Protein AF-A0A1F4D627-F1 (afdb_monomer_lite)

Sequence (79 aa):
MHEALRRASPVIGVAKTEFVALHGSPLVDLAYRGLSKKPLFVTSIDIDLREAGALISSMHGSYRIPEALRLADRLARRL

Structure (mmCIF, N/CA/C/O backbone):
data_AF-A0A1F4D627-F1
#
_entry.id   AF-A0A1F4D627-F1
#
loop_
_atom_site.group_PDB
_atom_site.id
_atom_site.type_symbol
_atom_site.label_atom_id
_atom_site.label_alt_id
_atom_site.label_comp_id
_atom_site.label_asym_id
_atom_site.label_entity_id
_atom_site.label_seq_id
_atom_site.pdbx_PDB_ins_code
_atom_site.Cartn_x
_atom_site.Cartn_y
_atom_site.Cartn_z
_atom_site.occupancy
_atom_site.B_iso_or_equiv
_atom_site.auth_seq_id
_atom_site.auth_comp_id
_atom_site.auth_asym_id
_atom_site.auth_atom_id
_atom_site.pdbx_PDB_model_num
ATOM 1 N N . MET A 1 1 ? 15.869 -1.458 -6.085 1.00 69.38 1 MET A N 1
ATOM 2 C CA . MET A 1 1 ? 14.960 -2.604 -6.331 1.00 69.38 1 MET A CA 1
ATOM 3 C C . MET A 1 1 ? 14.336 -2.541 -7.720 1.00 69.38 1 MET A C 1
ATOM 5 O O . MET A 1 1 ? 14.669 -3.394 -8.522 1.00 69.38 1 MET A O 1
ATOM 9 N N . HIS A 1 2 ? 13.526 -1.528 -8.049 1.00 81.31 2 HIS A N 1
ATOM 10 C CA . HIS A 1 2 ? 12.932 -1.379 -9.390 1.00 81.31 2 HIS A CA 1
ATOM 11 C C . HIS A 1 2 ? 13.965 -1.412 -10.538 1.00 81.31 2 HIS A C 1
ATOM 13 O O . HIS A 1 2 ? 13.818 -2.141 -11.514 1.00 81.31 2 HIS A O 1
ATOM 19 N N . GLU A 1 3 ? 15.082 -0.705 -10.368 1.00 76.88 3 GLU A N 1
ATOM 20 C CA . GLU A 1 3 ? 16.196 -0.722 -11.322 1.00 76.88 3 GLU A CA 1
ATOM 21 C C . GLU A 1 3 ? 16.913 -2.081 -11.396 1.00 76.88 3 GLU A C 1
ATOM 23 O O . GLU A 1 3 ? 17.260 -2.540 -12.480 1.00 76.88 3 GLU A O 1
ATOM 28 N N . ALA A 1 4 ? 17.052 -2.777 -10.262 1.00 80.75 4 ALA A N 1
ATOM 29 C CA . ALA A 1 4 ? 17.630 -4.123 -10.215 1.00 80.75 4 ALA A CA 1
ATOM 30 C C . ALA A 1 4 ? 16.761 -5.153 -10.961 1.00 80.75 4 ALA A C 1
ATOM 32 O O . ALA A 1 4 ? 17.282 -6.126 -11.496 1.00 80.75 4 ALA A O 1
ATOM 33 N N . LEU A 1 5 ? 15.449 -4.903 -11.053 1.00 81.00 5 LEU A N 1
ATOM 34 C CA . LEU A 1 5 ? 14.508 -5.670 -11.873 1.00 81.00 5 LEU A CA 1
ATOM 35 C C . LEU A 1 5 ? 14.492 -5.220 -13.343 1.00 81.00 5 LEU A C 1
ATOM 37 O O . LEU A 1 5 ? 13.607 -5.626 -14.089 1.00 81.00 5 LEU A O 1
ATOM 41 N N . ARG A 1 6 ? 15.423 -4.353 -13.771 1.00 82.75 6 ARG A N 1
ATOM 42 C CA . ARG A 1 6 ? 15.455 -3.745 -15.115 1.00 82.75 6 ARG A CA 1
ATOM 43 C C . ARG A 1 6 ? 14.123 -3.101 -15.514 1.00 82.75 6 ARG A C 1
ATOM 45 O O . ARG A 1 6 ? 13.784 -3.084 -16.692 1.00 82.75 6 ARG A O 1
ATOM 52 N N . ARG A 1 7 ? 13.369 -2.583 -14.534 1.00 83.75 7 ARG A N 1
ATOM 53 C CA . ARG A 1 7 ? 12.029 -2.002 -14.733 1.00 83.75 7 ARG A CA 1
ATOM 54 C C . ARG A 1 7 ? 11.017 -2.963 -15.373 1.00 83.75 7 ARG A C 1
ATOM 56 O O . ARG A 1 7 ? 10.059 -2.536 -16.001 1.00 83.75 7 ARG A O 1
ATOM 63 N N . ALA A 1 8 ? 11.229 -4.272 -15.229 1.00 85.75 8 ALA A N 1
ATOM 64 C CA . ALA A 1 8 ? 10.380 -5.283 -15.853 1.00 85.75 8 ALA A CA 1
ATOM 65 C C . ALA A 1 8 ? 9.029 -5.474 -15.142 1.00 85.75 8 ALA A C 1
ATOM 67 O O . ALA A 1 8 ? 8.179 -6.218 -15.627 1.00 85.75 8 ALA A O 1
ATOM 68 N N . SER A 1 9 ? 8.829 -4.880 -13.963 1.00 89.75 9 SER A N 1
ATOM 69 C CA . SER A 1 9 ? 7.599 -5.041 -13.186 1.00 89.75 9 SER A CA 1
ATOM 70 C C . SER A 1 9 ? 7.344 -3.832 -12.286 1.00 89.75 9 SER A C 1
ATOM 72 O O . SER A 1 9 ? 8.307 -3.318 -11.702 1.00 89.75 9 SER A O 1
ATOM 74 N N . PRO A 1 10 ? 6.071 -3.429 -12.107 1.00 93.56 10 PRO A N 1
ATOM 75 C CA . PRO A 1 10 ? 5.704 -2.418 -11.128 1.00 93.56 10 PRO A CA 1
ATO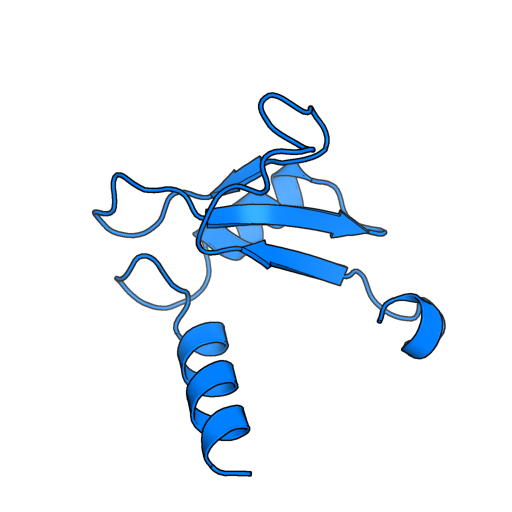M 76 C C . PRO A 1 10 ? 6.150 -2.808 -9.721 1.00 93.56 10 PRO A C 1
ATOM 78 O O . PRO A 1 10 ? 6.166 -3.989 -9.357 1.00 93.56 10 PRO A O 1
ATOM 81 N N . VAL A 1 11 ? 6.496 -1.811 -8.908 1.00 95.44 11 VAL A N 1
ATOM 82 C CA . VAL A 1 11 ? 6.942 -2.027 -7.527 1.00 95.44 11 VAL A CA 1
ATOM 83 C C . VAL A 1 11 ? 6.034 -1.274 -6.574 1.00 95.44 11 VAL A C 1
ATOM 85 O O . VAL A 1 11 ? 5.847 -0.069 -6.707 1.00 95.44 11 VAL A O 1
ATOM 88 N N . ILE A 1 12 ? 5.528 -1.991 -5.570 1.00 97.44 12 ILE A N 1
ATOM 89 C CA . ILE A 1 12 ? 4.735 -1.431 -4.478 1.00 97.44 12 ILE A CA 1
ATOM 90 C C . ILE A 1 12 ? 5.546 -1.547 -3.185 1.00 97.44 12 ILE A C 1
ATOM 92 O O . ILE A 1 12 ? 5.904 -2.645 -2.754 1.00 97.44 12 ILE A O 1
ATOM 96 N N . GLY A 1 13 ? 5.852 -0.408 -2.569 1.00 96.69 13 GLY A N 1
ATOM 97 C CA . GLY A 1 13 ? 6.433 -0.331 -1.234 1.00 96.69 13 GLY A CA 1
ATOM 98 C C . GLY A 1 13 ? 5.338 -0.360 -0.171 1.00 96.69 13 GLY A C 1
ATOM 99 O O . GLY A 1 13 ? 4.319 0.307 -0.316 1.00 96.69 13 GLY A O 1
ATOM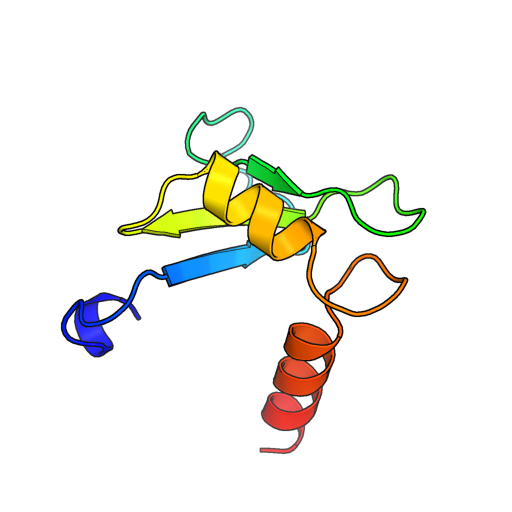 100 N N . VAL A 1 14 ? 5.538 -1.124 0.907 1.00 97.88 14 VAL A N 1
ATOM 101 C CA . VAL A 1 14 ? 4.567 -1.237 2.008 1.00 97.88 14 VAL A CA 1
ATOM 102 C C . VAL A 1 14 ? 5.277 -1.095 3.349 1.00 97.88 14 VAL A C 1
ATOM 104 O O . VAL A 1 14 ? 6.094 -1.940 3.718 1.00 97.88 14 VAL A O 1
ATOM 107 N N . ALA A 1 15 ? 4.935 -0.059 4.114 1.00 97.38 15 ALA A N 1
ATOM 108 C CA . ALA A 1 15 ? 5.504 0.197 5.434 1.00 97.38 15 ALA A CA 1
ATOM 109 C C . ALA A 1 15 ? 4.475 0.036 6.569 1.00 97.38 15 ALA A C 1
ATOM 111 O O . ALA A 1 15 ? 3.292 0.363 6.448 1.00 97.38 15 ALA A O 1
ATOM 112 N N . LYS A 1 16 ? 4.948 -0.477 7.716 1.00 96.38 16 LYS A N 1
ATOM 113 C CA . LYS A 1 16 ? 4.149 -0.674 8.946 1.00 96.38 16 LYS A CA 1
ATOM 114 C C . LYS A 1 16 ? 4.058 0.590 9.802 1.00 96.38 16 LYS A C 1
ATOM 116 O O . LYS A 1 16 ? 3.297 0.606 10.770 1.00 96.38 16 LYS A O 1
ATOM 121 N N . THR A 1 17 ? 4.845 1.605 9.501 1.00 96.44 17 THR A N 1
ATOM 122 C CA . THR A 1 17 ? 4.907 2.887 10.202 1.00 96.44 17 THR A CA 1
ATOM 123 C C . THR A 1 17 ? 5.105 3.969 9.163 1.00 96.44 17 THR A C 1
ATOM 125 O O . THR A 1 17 ? 5.658 3.699 8.096 1.00 96.44 17 THR A O 1
ATOM 128 N N . GLU A 1 18 ? 4.649 5.172 9.478 1.00 95.75 18 GLU A N 1
ATOM 129 C CA . GLU A 1 18 ? 4.859 6.314 8.606 1.00 95.75 18 GLU A CA 1
ATOM 130 C C . GLU A 1 18 ? 6.353 6.612 8.482 1.00 95.75 18 GLU A C 1
ATOM 132 O O . GLU A 1 18 ? 7.111 6.466 9.446 1.00 95.75 18 GLU A O 1
ATOM 137 N N . PHE A 1 19 ? 6.769 7.045 7.296 1.00 96.06 19 PHE A N 1
ATOM 138 C CA . PHE A 1 19 ? 8.075 7.649 7.119 1.00 96.06 19 PHE A CA 1
ATOM 139 C C . PHE A 1 19 ? 7.933 9.165 7.255 1.00 96.06 19 PHE A C 1
ATOM 141 O O . PHE A 1 19 ? 7.278 9.795 6.431 1.00 96.06 19 PHE A O 1
ATOM 148 N N . VAL A 1 20 ? 8.547 9.743 8.292 1.00 95.25 20 VAL A N 1
ATOM 149 C CA . VAL A 1 20 ? 8.350 11.150 8.695 1.00 95.25 20 VAL A CA 1
ATOM 150 C C . VAL A 1 20 ? 8.572 12.136 7.543 1.00 95.25 20 VAL A C 1
ATOM 152 O O . VAL A 1 20 ? 7.817 13.091 7.406 1.00 95.25 20 VAL A O 1
ATOM 155 N N . ALA A 1 21 ? 9.556 11.887 6.674 1.00 95.75 21 ALA A N 1
ATOM 156 C CA . ALA A 1 21 ? 9.854 12.770 5.544 1.00 95.75 21 ALA A CA 1
ATOM 157 C C . ALA A 1 21 ? 8.755 12.804 4.462 1.00 95.75 21 ALA A C 1
ATOM 159 O O . ALA A 1 21 ? 8.780 13.675 3.598 1.00 95.75 21 ALA A O 1
ATOM 160 N N . LEU A 1 22 ? 7.805 11.865 4.493 1.00 94.38 22 LEU A N 1
ATOM 161 C CA . LEU A 1 22 ? 6.667 11.795 3.574 1.00 94.38 22 LEU A CA 1
ATOM 162 C C . LEU A 1 22 ? 5.331 12.092 4.272 1.00 94.38 22 LEU A C 1
ATOM 164 O O . LEU A 1 22 ? 4.277 11.817 3.700 1.00 94.38 22 LEU A O 1
ATOM 168 N N . HIS A 1 23 ? 5.351 12.644 5.488 1.00 94.19 23 HIS A N 1
ATOM 169 C CA . HIS A 1 23 ? 4.125 12.976 6.210 1.00 94.19 23 HIS A CA 1
ATOM 170 C C . HIS A 1 23 ? 3.249 13.948 5.404 1.00 94.19 23 HIS A C 1
ATOM 172 O O . HIS A 1 23 ? 3.716 14.996 4.957 1.00 94.19 23 HIS A O 1
ATOM 178 N N . GLY A 1 24 ? 1.982 13.580 5.188 1.00 92.69 24 GLY A N 1
ATOM 179 C CA . GLY A 1 24 ? 1.032 14.360 4.381 1.00 92.69 24 GLY A CA 1
ATOM 180 C C . GLY A 1 24 ? 1.355 14.430 2.881 1.00 92.69 24 GLY A C 1
ATOM 181 O O . GLY A 1 24 ? 0.716 15.191 2.156 1.00 92.69 24 GLY A O 1
ATOM 182 N N . SER A 1 25 ? 2.337 13.663 2.400 1.00 96.19 25 SER A N 1
ATOM 183 C CA . SER A 1 25 ? 2.750 13.677 0.998 1.00 96.19 25 SER A CA 1
ATOM 184 C C . SER A 1 25 ? 1.709 13.007 0.092 1.00 96.19 25 SER A C 1
ATOM 186 O O . SER A 1 25 ? 1.213 11.931 0.434 1.00 96.19 25 SER A O 1
ATOM 188 N N . PRO A 1 26 ? 1.451 13.545 -1.117 1.00 96.00 26 PRO A N 1
ATOM 189 C CA . PRO A 1 26 ? 0.625 12.869 -2.118 1.00 96.00 26 PRO A CA 1
ATOM 190 C C . PRO A 1 26 ? 1.292 11.614 -2.703 1.00 96.00 26 PRO A C 1
ATOM 192 O O . PRO A 1 26 ? 0.672 10.917 -3.495 1.00 96.00 26 PRO A O 1
ATOM 195 N N . LEU A 1 27 ? 2.550 11.330 -2.342 1.00 96.69 27 LEU A N 1
ATOM 196 C CA . LEU A 1 27 ? 3.296 10.148 -2.780 1.00 96.69 27 LEU A CA 1
ATOM 197 C C . LEU A 1 27 ? 2.973 8.888 -1.963 1.00 96.69 27 LEU A C 1
ATOM 199 O O . LEU A 1 27 ? 3.544 7.831 -2.230 1.00 96.69 27 LEU A O 1
ATOM 203 N N . VAL A 1 28 ? 2.113 9.001 -0.947 1.00 97.88 28 VAL A N 1
ATOM 204 C CA . VAL A 1 28 ? 1.764 7.901 -0.047 1.00 97.88 28 VAL A CA 1
ATOM 205 C C . VAL A 1 28 ? 0.256 7.690 -0.032 1.00 97.88 28 VAL A C 1
ATOM 207 O O . VAL A 1 28 ? -0.505 8.629 0.191 1.00 97.88 28 VAL A O 1
ATOM 210 N N . ASP A 1 29 ? -0.171 6.441 -0.209 1.00 98.19 29 ASP A N 1
ATOM 211 C CA . ASP A 1 29 ? -1.547 6.025 0.057 1.00 98.19 29 ASP A CA 1
ATOM 212 C C . ASP A 1 29 ? -1.652 5.263 1.379 1.00 98.19 29 ASP A C 1
ATOM 214 O O . ASP A 1 29 ? -0.703 4.625 1.847 1.00 98.19 29 ASP A O 1
ATOM 218 N N . LEU A 1 30 ? -2.829 5.336 1.993 1.00 98.00 30 LEU A N 1
ATOM 219 C CA . LEU A 1 30 ? -3.129 4.692 3.264 1.00 98.00 30 LEU A CA 1
ATOM 220 C C . LEU A 1 30 ? -4.032 3.483 3.024 1.00 98.00 30 LEU A C 1
ATOM 222 O O . LEU A 1 30 ? -5.244 3.611 2.862 1.00 98.00 30 LEU A O 1
ATOM 226 N N . ALA A 1 31 ? -3.446 2.289 3.068 1.00 97.81 31 ALA A N 1
ATOM 227 C CA . ALA A 1 31 ? -4.183 1.041 2.914 1.00 97.81 31 ALA A CA 1
ATOM 228 C C . ALA A 1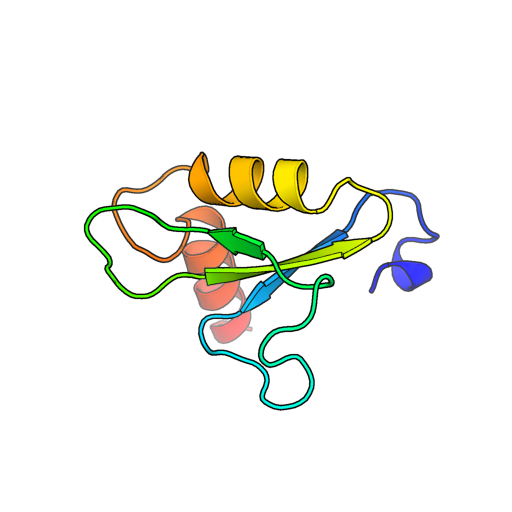 31 ? -4.669 0.527 4.278 1.00 97.81 31 ALA A C 1
ATOM 230 O O . ALA A 1 31 ? -3.884 0.075 5.121 1.00 97.81 31 ALA A O 1
ATOM 231 N N . TYR A 1 32 ? -5.980 0.568 4.501 1.00 97.44 32 TYR A N 1
ATOM 232 C CA . TYR A 1 32 ? -6.621 0.002 5.690 1.00 97.44 32 TYR A CA 1
ATOM 233 C C . TYR A 1 32 ? -7.016 -1.455 5.440 1.00 97.44 32 TYR A C 1
ATOM 235 O O . TYR A 1 32 ? -7.503 -1.799 4.361 1.00 97.44 32 TYR A O 1
ATOM 243 N N . ARG A 1 33 ? -6.775 -2.325 6.432 1.00 96.25 33 ARG A N 1
ATOM 244 C CA . ARG A 1 33 ? -6.999 -3.778 6.330 1.00 96.25 33 ARG A CA 1
ATOM 245 C C . ARG A 1 33 ? -7.480 -4.396 7.636 1.00 96.25 33 ARG A C 1
ATOM 247 O O . ARG A 1 33 ? -7.019 -4.031 8.724 1.00 96.25 33 ARG A O 1
ATOM 254 N N . GLY A 1 34 ? -8.350 -5.398 7.503 1.00 93.19 34 GLY A N 1
ATOM 255 C CA . GLY A 1 34 ? -8.989 -6.073 8.631 1.00 93.19 34 GLY A CA 1
ATOM 256 C C . GLY A 1 34 ? -9.724 -5.078 9.531 1.00 93.19 34 GLY A C 1
ATOM 257 O O . GLY A 1 34 ? -10.272 -4.087 9.064 1.00 93.19 34 GLY A O 1
ATOM 258 N N . LEU A 1 35 ? -9.669 -5.307 10.842 1.00 93.56 35 LEU A N 1
ATOM 259 C CA . LEU A 1 35 ? -10.219 -4.387 11.848 1.00 93.56 35 LEU A CA 1
ATOM 260 C C . LEU A 1 35 ? -9.192 -3.346 12.339 1.00 93.56 35 LEU A C 1
ATOM 262 O O . LEU A 1 35 ? -9.385 -2.708 13.375 1.00 93.56 35 LEU A O 1
ATOM 266 N N . SER A 1 36 ? -8.053 -3.197 11.652 1.00 95.06 36 SER A N 1
ATOM 267 C CA . SER A 1 36 ? -6.988 -2.309 12.117 1.00 95.06 36 SER A CA 1
ATOM 268 C C . SER A 1 36 ? -7.290 -0.846 11.808 1.00 95.06 36 SER A C 1
ATOM 270 O O . SER A 1 36 ? -7.457 -0.466 10.655 1.00 95.06 36 SER A O 1
ATOM 272 N N . LYS A 1 37 ? -7.238 0.003 12.840 1.00 95.19 37 LYS A N 1
ATOM 273 C CA . LYS A 1 37 ? -7.286 1.468 12.690 1.00 95.19 37 LYS A CA 1
ATOM 274 C C . LYS A 1 37 ? -5.956 2.076 12.223 1.00 95.19 37 LYS A C 1
ATOM 276 O O . LYS A 1 37 ? -5.904 3.262 11.921 1.00 95.19 37 LYS A O 1
ATOM 281 N N . LYS A 1 38 ? -4.869 1.291 12.202 1.00 96.62 38 LYS A N 1
ATOM 282 C CA . LYS A 1 38 ? -3.541 1.741 11.759 1.00 96.62 38 LYS A CA 1
ATOM 283 C C . LYS A 1 38 ? -3.329 1.331 10.294 1.00 96.62 38 LYS A C 1
ATOM 285 O O . LYS A 1 38 ? -3.200 0.126 10.051 1.00 96.62 38 LYS A O 1
ATOM 290 N N . PRO A 1 39 ? -3.232 2.275 9.343 1.00 97.19 39 PRO A N 1
ATOM 291 C CA . PRO A 1 39 ? -3.052 1.942 7.932 1.00 97.19 39 PRO A CA 1
ATOM 292 C C . PRO A 1 39 ? -1.670 1.340 7.676 1.00 97.19 39 PRO A C 1
ATOM 294 O O . PRO A 1 39 ? -0.752 1.496 8.485 1.00 97.19 39 PRO A O 1
ATOM 297 N N . LEU A 1 40 ? -1.510 0.644 6.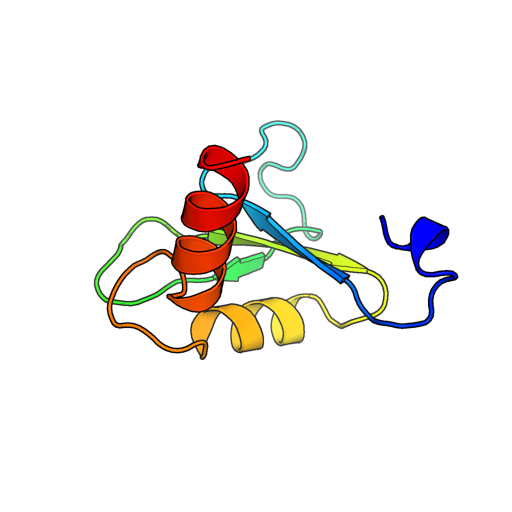559 1.00 98.19 40 LEU A N 1
ATOM 298 C CA . LEU A 1 40 ? -0.211 0.454 5.923 1.00 98.19 40 LEU A CA 1
ATOM 299 C C . LEU A 1 40 ? 0.066 1.653 5.015 1.00 98.19 40 LEU A C 1
ATOM 301 O O . LEU A 1 40 ? -0.849 2.158 4.372 1.00 98.19 40 LEU A O 1
ATOM 305 N N . PHE A 1 41 ? 1.320 2.090 4.974 1.00 98.31 41 PHE A N 1
ATOM 306 C CA . PHE A 1 41 ? 1.748 3.215 4.145 1.00 98.31 41 PHE A CA 1
ATOM 307 C C . PHE A 1 41 ? 2.284 2.654 2.836 1.00 98.31 41 PHE A C 1
ATOM 309 O O . PHE A 1 41 ? 3.243 1.876 2.851 1.00 98.31 41 PHE A O 1
ATOM 316 N N . VAL A 1 42 ? 1.620 2.996 1.739 1.00 98.38 42 VAL A N 1
ATOM 317 C CA . VAL A 1 42 ? 1.876 2.440 0.414 1.00 98.38 42 VAL A CA 1
ATOM 318 C C . VAL A 1 42 ? 2.543 3.491 -0.456 1.00 98.38 42 VAL A C 1
ATOM 320 O O . VAL A 1 42 ? 2.079 4.623 -0.523 1.00 98.38 42 VAL A O 1
ATOM 323 N N . THR A 1 43 ? 3.625 3.107 -1.122 1.00 97.88 43 THR A N 1
ATOM 324 C CA . THR A 1 43 ? 4.253 3.875 -2.203 1.00 97.88 43 THR A CA 1
ATOM 325 C C . THR A 1 43 ? 4.313 3.008 -3.454 1.00 97.88 43 THR A C 1
ATOM 327 O O . THR A 1 43 ? 4.272 1.778 -3.359 1.00 97.88 43 THR A O 1
ATOM 330 N N . SER A 1 44 ? 4.427 3.615 -4.631 1.00 97.06 44 SER A N 1
ATOM 331 C CA . SER A 1 44 ? 4.502 2.867 -5.886 1.00 97.06 44 SER A CA 1
ATOM 332 C C . SER A 1 44 ? 5.482 3.464 -6.890 1.00 97.06 44 SER A C 1
ATOM 334 O O . SER A 1 44 ? 5.827 4.644 -6.836 1.00 97.06 44 SER A O 1
ATOM 336 N N . ILE A 1 45 ? 5.948 2.613 -7.803 1.00 96.38 45 ILE A N 1
ATOM 337 C CA . ILE A 1 45 ? 6.689 2.973 -9.013 1.00 96.38 45 ILE A CA 1
ATOM 338 C C . ILE A 1 45 ? 6.090 2.169 -10.171 1.00 96.38 45 ILE A C 1
ATOM 340 O O . ILE A 1 45 ? 5.909 0.956 -10.039 1.00 96.38 45 ILE A O 1
ATOM 344 N N . ASP A 1 46 ? 5.802 2.849 -11.284 1.00 95.31 46 ASP A N 1
ATOM 345 C CA . ASP A 1 46 ? 5.219 2.292 -12.515 1.00 95.31 46 ASP A CA 1
ATOM 346 C C . ASP A 1 46 ? 3.855 1.584 -12.318 1.00 95.31 46 ASP A C 1
ATOM 348 O O . ASP A 1 46 ? 3.483 0.686 -13.069 1.00 95.31 46 ASP A O 1
ATOM 352 N N . ILE A 1 47 ? 3.093 2.020 -11.307 1.00 96.31 47 ILE A N 1
ATOM 353 C CA . ILE A 1 47 ? 1.672 1.710 -11.075 1.00 96.31 47 ILE A CA 1
ATOM 354 C C . ILE A 1 47 ? 1.019 2.885 -10.341 1.00 96.31 47 ILE A C 1
ATOM 356 O O . ILE A 1 47 ? 1.673 3.545 -9.521 1.00 96.31 47 ILE A O 1
ATOM 360 N N . ASP A 1 48 ? -0.258 3.150 -10.630 1.00 97.94 48 ASP A N 1
ATOM 361 C CA . ASP A 1 48 ? -1.017 4.184 -9.931 1.00 97.94 48 ASP A CA 1
ATOM 362 C C . ASP A 1 48 ? -1.029 3.935 -8.416 1.00 97.94 48 ASP A C 1
ATOM 364 O O . ASP A 1 48 ? -1.106 2.803 -7.930 1.00 97.94 48 ASP A O 1
ATOM 368 N N . LEU A 1 49 ? -0.922 5.018 -7.653 1.00 98.19 49 LEU A N 1
ATOM 369 C CA . LEU A 1 49 ? -0.766 4.948 -6.209 1.00 98.19 49 LEU A CA 1
ATOM 370 C C . LEU A 1 49 ? -2.042 4.441 -5.507 1.00 98.19 49 LEU A C 1
ATOM 372 O O . LEU A 1 49 ? -1.940 3.676 -4.546 1.00 98.19 49 LEU A O 1
ATOM 376 N N . ARG A 1 50 ? -3.235 4.816 -5.992 1.00 97.75 50 ARG A N 1
ATOM 377 C CA . ARG 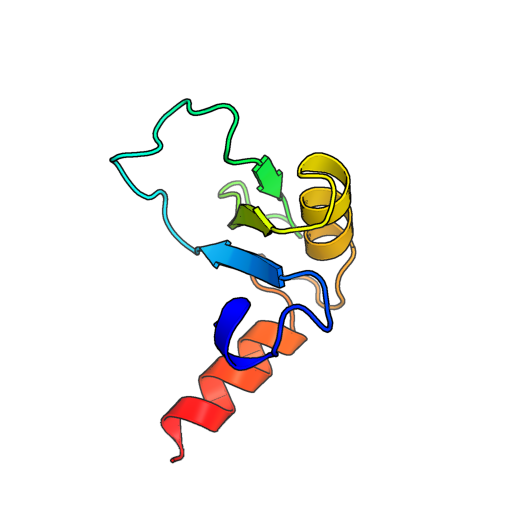A 1 50 ? -4.517 4.337 -5.442 1.00 97.75 50 ARG A CA 1
ATOM 378 C C . ARG A 1 50 ? -4.777 2.895 -5.841 1.00 97.75 50 ARG A C 1
ATOM 380 O O . ARG A 1 50 ? -5.260 2.113 -5.023 1.00 97.75 50 ARG A O 1
ATOM 387 N N . GLU A 1 51 ? -4.431 2.532 -7.072 1.00 98.25 51 GLU A N 1
ATOM 388 C CA . GLU A 1 51 ? -4.472 1.142 -7.524 1.00 98.25 51 GLU A CA 1
ATOM 389 C C . GLU A 1 51 ? -3.568 0.259 -6.651 1.00 98.25 51 GLU A C 1
ATOM 391 O O . GLU A 1 51 ? -4.012 -0.768 -6.136 1.00 98.25 51 GLU A O 1
ATOM 396 N N . ALA A 1 52 ? -2.333 0.695 -6.389 1.00 98.25 52 ALA A N 1
ATOM 397 C CA . ALA A 1 52 ? -1.421 0.003 -5.486 1.00 98.25 52 ALA A CA 1
ATOM 398 C C . ALA A 1 52 ? -2.012 -0.150 -4.074 1.00 98.25 52 ALA A C 1
ATOM 400 O O . ALA A 1 52 ? -1.962 -1.242 -3.499 1.00 98.25 52 ALA A O 1
ATOM 401 N N . GLY A 1 53 ? -2.613 0.909 -3.522 1.00 98.25 53 GLY A N 1
ATOM 402 C CA . GLY A 1 53 ? -3.308 0.866 -2.235 1.00 98.25 53 GLY A CA 1
ATOM 403 C C . GLY A 1 53 ? -4.451 -0.153 -2.209 1.00 98.25 53 GLY A C 1
ATOM 404 O O . GLY A 1 53 ? -4.523 -0.980 -1.296 1.00 98.25 53 GLY A O 1
ATOM 405 N N . ALA A 1 54 ? -5.294 -0.161 -3.244 1.00 98.12 54 ALA A N 1
ATOM 406 C CA . ALA A 1 54 ? -6.400 -1.104 -3.392 1.00 98.12 54 ALA A CA 1
ATOM 407 C C . ALA A 1 54 ? -5.914 -2.559 -3.494 1.00 98.12 54 ALA A C 1
ATOM 409 O O . ALA A 1 54 ? -6.458 -3.439 -2.819 1.00 98.12 54 ALA A O 1
ATOM 410 N N . LEU A 1 55 ? -4.848 -2.811 -4.264 1.00 98.19 55 LEU A N 1
ATOM 411 C CA . LEU A 1 55 ? -4.218 -4.127 -4.357 1.00 98.19 55 LEU A CA 1
ATOM 412 C C . LEU A 1 55 ? -3.759 -4.604 -2.978 1.00 98.19 55 LEU A C 1
ATOM 414 O O . LEU A 1 55 ? -4.149 -5.696 -2.563 1.00 98.19 55 LEU A O 1
ATOM 418 N N . ILE A 1 56 ? -3.021 -3.776 -2.228 1.00 98.06 56 ILE A N 1
ATOM 419 C CA . ILE A 1 56 ? -2.591 -4.111 -0.862 1.00 98.06 56 ILE A CA 1
ATOM 420 C C . ILE A 1 56 ? -3.794 -4.384 0.042 1.00 98.06 56 ILE A C 1
ATOM 422 O O . ILE A 1 56 ? -3.801 -5.399 0.744 1.00 98.06 56 ILE A O 1
ATOM 426 N N . SER A 1 57 ? -4.824 -3.534 0.008 1.00 97.31 57 SER A N 1
ATOM 427 C CA . SER A 1 57 ? -6.038 -3.711 0.810 1.00 97.31 57 SER A CA 1
ATOM 428 C C . SER A 1 57 ? -6.758 -5.029 0.512 1.00 97.31 57 SER A C 1
ATOM 430 O O . SER A 1 57 ? -7.194 -5.700 1.449 1.00 97.31 57 SER A O 1
ATOM 432 N N . SER A 1 58 ? -6.804 -5.438 -0.758 1.00 96.81 58 SER A N 1
ATOM 433 C CA . SER A 1 58 ? -7.472 -6.662 -1.222 1.00 96.81 58 SER A CA 1
ATOM 434 C C . SER A 1 58 ? -6.690 -7.959 -0.981 1.00 96.81 58 SER A C 1
ATOM 436 O O . SER A 1 58 ? -7.261 -9.044 -1.097 1.00 96.81 58 SER A O 1
ATOM 438 N N . MET A 1 59 ? -5.397 -7.882 -0.637 1.00 97.69 59 MET A N 1
ATOM 439 C CA . MET A 1 59 ? -4.581 -9.081 -0.427 1.00 97.69 59 MET A CA 1
ATOM 440 C C . MET A 1 59 ? -5.167 -9.992 0.659 1.00 97.69 59 MET A C 1
ATOM 442 O O . MET A 1 59 ? -5.790 -9.538 1.618 1.00 97.69 59 MET A O 1
ATOM 446 N N . HIS A 1 60 ? -4.910 -11.294 0.541 1.00 97.50 60 HIS A N 1
ATOM 447 C CA . HIS A 1 60 ? -5.418 -12.308 1.462 1.00 97.50 60 HIS A CA 1
ATOM 448 C C . HIS A 1 60 ? -4.959 -12.112 2.925 1.00 97.50 60 HIS A C 1
ATOM 450 O O . HIS A 1 60 ? -3.838 -11.668 3.206 1.00 97.50 60 HIS A O 1
ATOM 456 N N . GLY A 1 61 ? -5.828 -12.518 3.859 1.00 95.50 61 GLY A N 1
ATOM 457 C CA . GLY A 1 61 ? -5.590 -12.562 5.305 1.00 95.50 61 GLY A CA 1
ATOM 458 C C . GLY A 1 61 ? -6.350 -11.484 6.085 1.00 95.50 61 GLY A C 1
ATOM 459 O O . GLY A 1 61 ? -6.428 -10.336 5.659 1.00 95.50 61 GLY A O 1
ATOM 460 N N . SER A 1 62 ? -6.867 -11.838 7.263 1.00 94.56 62 SER A N 1
ATOM 461 C CA . SER A 1 62 ? -7.801 -11.003 8.047 1.00 94.56 62 SER A CA 1
ATOM 462 C C . SER A 1 62 ? -7.149 -9.892 8.886 1.00 94.56 62 SER A C 1
ATOM 464 O O . SER A 1 62 ? -7.844 -9.109 9.533 1.00 94.56 62 SER A O 1
ATOM 466 N N . TYR A 1 63 ? -5.818 -9.831 8.925 1.00 95.38 63 TYR A N 1
ATOM 467 C CA . TYR A 1 63 ? -5.064 -8.900 9.768 1.00 95.38 63 TYR A CA 1
ATOM 468 C C . TYR A 1 63 ? -4.557 -7.688 8.989 1.00 95.38 63 TYR A C 1
ATOM 470 O O . TYR A 1 63 ? -4.626 -7.641 7.766 1.00 95.38 63 TYR A O 1
ATOM 478 N N . ARG A 1 64 ? -3.976 -6.719 9.709 1.00 96.94 64 ARG A N 1
ATOM 479 C CA . ARG A 1 64 ? -3.358 -5.512 9.140 1.00 96.94 64 ARG A CA 1
ATOM 480 C C . ARG A 1 64 ? -2.341 -5.833 8.040 1.00 96.94 64 ARG A C 1
ATOM 482 O O . ARG A 1 64 ? -2.411 -5.270 6.956 1.00 96.94 64 ARG A O 1
ATOM 489 N N . ILE A 1 65 ? -1.399 -6.734 8.320 1.00 97.19 65 ILE A N 1
ATOM 490 C CA . ILE A 1 65 ? -0.331 -7.112 7.386 1.00 97.19 65 ILE A CA 1
ATOM 491 C C . ILE A 1 65 ? -0.850 -8.228 6.466 1.00 97.19 65 ILE A C 1
ATOM 493 O O . ILE A 1 65 ? -1.372 -9.212 6.996 1.00 97.19 65 ILE A O 1
ATOM 497 N N . PRO A 1 66 ? -0.715 -8.103 5.131 1.00 97.44 66 PRO A N 1
ATOM 498 C CA . PRO A 1 66 ? -1.072 -9.166 4.200 1.00 97.44 66 PRO A CA 1
ATOM 499 C C . PRO A 1 66 ? -0.347 -10.468 4.511 1.00 97.44 66 PRO A C 1
ATOM 501 O O . PRO A 1 66 ? 0.836 -10.457 4.867 1.00 97.44 66 PRO A O 1
ATOM 504 N N . GLU A 1 67 ? -1.030 -11.596 4.326 1.00 97.12 67 GLU A N 1
ATOM 505 C CA . GLU A 1 67 ? -0.470 -12.906 4.665 1.00 97.12 67 GLU A CA 1
ATOM 506 C C . GLU A 1 67 ? 0.807 -13.198 3.861 1.00 97.12 67 GLU A C 1
ATOM 508 O O . GLU A 1 67 ? 1.800 -13.662 4.422 1.00 97.12 67 GLU A O 1
ATOM 513 N N . ALA A 1 68 ? 0.837 -12.809 2.582 1.00 96.88 68 ALA A N 1
ATOM 514 C CA . ALA A 1 68 ? 2.019 -12.924 1.728 1.00 96.88 68 ALA A CA 1
ATOM 515 C C . ALA A 1 68 ? 3.241 -12.179 2.303 1.00 96.88 68 ALA A C 1
ATOM 517 O O . ALA A 1 68 ? 4.321 -12.758 2.420 1.00 96.88 68 ALA A O 1
ATOM 518 N N . LEU A 1 69 ? 3.072 -10.927 2.751 1.00 96.50 69 LEU A N 1
ATOM 519 C CA . LEU A 1 69 ? 4.160 -10.145 3.358 1.00 96.50 69 LEU A CA 1
ATOM 520 C C . LEU A 1 69 ? 4.603 -10.731 4.703 1.00 96.50 69 LEU A C 1
ATOM 522 O O . LEU A 1 69 ? 5.789 -10.733 5.033 1.00 96.50 69 LEU A O 1
ATOM 526 N N . ARG A 1 70 ? 3.656 -11.268 5.480 1.00 95.56 70 ARG A N 1
ATOM 527 C CA . ARG A 1 70 ? 3.937 -11.949 6.749 1.00 95.56 70 ARG A CA 1
ATOM 528 C C . ARG A 1 70 ? 4.737 -13.238 6.540 1.00 95.56 70 ARG A C 1
ATOM 530 O O . ARG A 1 70 ? 5.530 -13.608 7.406 1.00 95.56 70 ARG A O 1
ATOM 537 N N . LEU A 1 71 ? 4.491 -13.965 5.452 1.00 96.12 71 LEU A N 1
ATOM 538 C CA . LEU A 1 71 ? 5.251 -15.161 5.082 1.00 96.12 71 LEU A CA 1
ATOM 539 C C . LEU A 1 71 ? 6.653 -14.787 4.594 1.00 96.12 71 LEU A C 1
ATOM 541 O O . LEU A 1 71 ? 7.619 -15.377 5.073 1.00 96.12 71 LEU A O 1
ATOM 545 N N . ALA A 1 72 ? 6.771 -13.767 3.741 1.00 95.69 72 ALA A N 1
ATOM 546 C CA . ALA A 1 72 ? 8.055 -13.268 3.252 1.00 95.69 72 ALA A CA 1
ATOM 547 C C . ALA A 1 72 ? 8.989 -12.812 4.391 1.00 95.69 72 ALA A C 1
ATOM 549 O O . ALA A 1 72 ? 10.122 -13.282 4.463 1.00 95.69 72 ALA A O 1
ATOM 550 N N . ASP A 1 73 ? 8.512 -11.981 5.333 1.00 94.50 73 ASP A N 1
ATOM 551 C CA . ASP A 1 73 ? 9.311 -11.545 6.500 1.00 94.50 73 ASP A CA 1
ATOM 552 C C . ASP A 1 73 ? 9.755 -12.737 7.366 1.00 94.50 73 ASP A C 1
ATOM 554 O O . ASP A 1 73 ? 10.897 -12.789 7.818 1.00 94.50 73 ASP A O 1
ATOM 558 N N . ARG A 1 74 ? 8.885 -13.742 7.550 1.00 95.69 74 ARG A N 1
ATOM 559 C CA . ARG A 1 74 ? 9.224 -14.953 8.313 1.00 95.69 74 ARG A CA 1
ATOM 560 C C . ARG A 1 74 ? 10.323 -15.770 7.634 1.00 95.69 74 ARG A C 1
ATOM 562 O O . ARG A 1 74 ? 11.187 -16.292 8.331 1.00 95.69 74 ARG A O 1
ATOM 569 N N . LEU A 1 75 ? 10.261 -15.920 6.311 1.00 96.69 75 LEU A N 1
ATOM 570 C CA . LEU A 1 75 ? 11.266 -16.654 5.538 1.00 96.69 75 LEU A CA 1
ATOM 571 C C . LEU A 1 75 ? 12.610 -15.923 5.550 1.00 96.69 75 LEU A C 1
ATOM 573 O O . LEU A 1 75 ? 13.625 -16.553 5.820 1.00 96.69 75 LEU A O 1
ATOM 577 N N . ALA A 1 76 ? 12.607 -14.602 5.360 1.00 95.00 76 ALA A N 1
ATOM 578 C CA . ALA A 1 76 ? 13.823 -13.789 5.353 1.00 95.00 76 ALA A CA 1
ATOM 579 C C . ALA A 1 76 ? 14.598 -13.824 6.682 1.00 95.00 76 ALA A C 1
ATOM 581 O O . ALA A 1 76 ? 15.808 -13.672 6.676 1.00 95.00 76 ALA A O 1
ATOM 582 N N . ARG A 1 77 ? 13.919 -14.041 7.818 1.00 93.38 77 ARG A N 1
ATOM 583 C CA . ARG A 1 77 ? 14.547 -14.168 9.151 1.00 93.38 77 ARG A CA 1
ATOM 584 C C . ARG A 1 77 ? 15.128 -15.550 9.451 1.00 93.38 77 ARG A C 1
ATOM 586 O O . ARG A 1 77 ? 15.737 -15.728 10.501 1.00 93.38 77 ARG A O 1
ATOM 593 N N . ARG A 1 78 ? 14.832 -16.547 8.616 1.00 88.62 78 ARG A N 1
ATOM 594 C CA . ARG A 1 78 ? 15.369 -17.913 8.738 1.00 88.62 78 ARG A CA 1
ATOM 595 C C . ARG A 1 78 ? 16.610 -18.131 7.868 1.00 88.62 78 ARG A C 1
ATOM 597 O O . ARG A 1 78 ? 17.178 -19.217 7.929 1.00 88.62 78 ARG A O 1
ATOM 604 N N . LEU A 1 79 ? 16.960 -17.137 7.054 1.00 56.84 79 LEU A N 1
ATOM 605 C CA . LEU A 1 79 ? 18.190 -17.045 6.273 1.00 56.84 79 LEU A CA 1
ATOM 606 C C . LEU A 1 79 ? 19.215 -16.228 7.063 1.00 56.84 79 LEU A C 1
ATOM 608 O O . LEU A 1 79 ? 20.413 -16.542 6.925 1.00 56.84 79 LEU A O 1
#

Secondary structure (DSSP, 8-state):
-TTTTTT-S-EEEEESS--GGGTT-TT-EEE--TT-SSPEEEEEESS-HHHHHHHHHHSSSSSSS-HHHHHHHHHHTT-

Radius of gyration: 13.07 Å; chains: 1; bounding box: 28×32×28 Å

pLDDT: mean 94.15, std 6.84, range [56.84, 98.38]

Foldseek 3Di:
DCVVVVVPDKDKDKAQDDDPVCV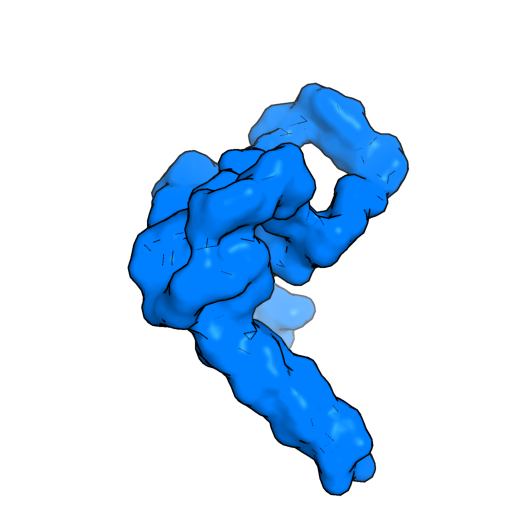VNPQWDFAAAAPDPRTITIGIDPDDRVVSSVVQRPADDRDRHHPVVVVVVVVVVVD